Protein AF-A0A838VD26-F1 (afdb_monomer_lite)

Secondary structure (DSSP, 8-state):
--------S--TTPPPPPTT--HHHHHHHHHHTTT--HHHHHHHHTTSS---GGGGGGGGTS--HHHHHHHHHHHT--HHHHHTTSS--SSSS-GGGT--SS----HHHHHHHHHHHH--

Foldseek 3Di:
DDDPPLPPLAQQVQDQDDVQAALLRSLCVSQVSVVHDSQVSLCSLVVHPGGPPVVSLCRQADDDLSSLVSCCRRHVHDSVSSVSNHPPDPDDPDPVVVRDPDDDDDPVVVVVVVVVVVVD

pLDDT: mean 79.22, std 14.62, range [35.06, 95.69]

Sequence (120 aa):
MTLPMALPRSLPLAPRPFPDESIRSWIGRVAARYDLAPAELVTRLRDGPGVHVSRLFPLDWQEDAELDHLLAQAARLDEARIRALRLVVTDRPKPALWHRTLLAWCPACACEDVFVRRHA

Radius of gyration: 14.91 Å; chains: 1; bounding box: 38×39×33 Å

Structure (mmCIF, N/CA/C/O backbone):
data_AF-A0A838VD26-F1
#
_entry.id   AF-A0A838VD26-F1
#
loop_
_atom_site.group_PDB
_atom_site.id
_atom_site.type_symbol
_atom_site.label_atom_id
_atom_site.label_alt_id
_atom_site.label_comp_id
_atom_site.label_asym_id
_atom_site.label_entity_id
_atom_site.label_seq_id
_atom_site.pdbx_PDB_ins_code
_atom_site.Cartn_x
_atom_site.Cartn_y
_atom_site.Cartn_z
_atom_site.occupancy
_atom_site.B_iso_or_equiv
_atom_site.auth_seq_id
_atom_site.auth_comp_id
_atom_site.auth_asym_id
_atom_site.auth_atom_id
_atom_site.pdbx_PDB_model_num
ATOM 1 N N . MET A 1 1 ? -17.091 23.250 2.816 1.00 35.06 1 MET A N 1
ATOM 2 C CA . MET A 1 1 ? -16.179 22.998 3.952 1.00 35.06 1 MET A CA 1
ATOM 3 C C . MET A 1 1 ? -16.370 21.554 4.374 1.00 35.06 1 MET A C 1
ATOM 5 O O . MET A 1 1 ? -17.342 21.248 5.047 1.00 35.06 1 MET A O 1
ATOM 9 N N . THR A 1 2 ? -15.520 20.658 3.886 1.00 45.38 2 THR A N 1
ATOM 10 C CA . THR A 1 2 ? -15.548 19.237 4.249 1.00 45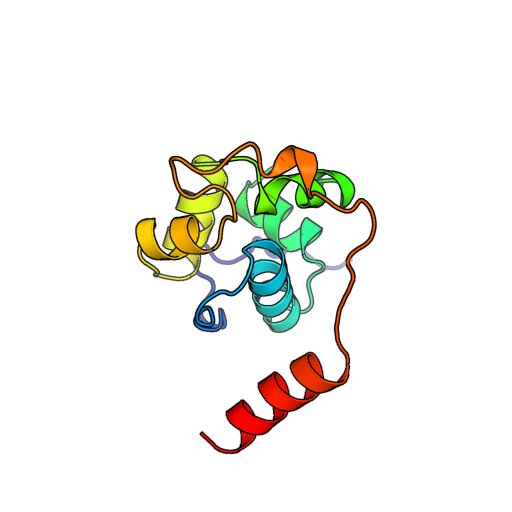.38 2 THR A CA 1
ATOM 11 C C . THR A 1 2 ? -14.669 19.081 5.485 1.00 45.38 2 THR A C 1
ATOM 13 O O . THR A 1 2 ? -13.507 19.481 5.455 1.00 45.38 2 THR A O 1
ATOM 16 N N . LEU A 1 3 ? -15.228 18.597 6.594 1.00 44.56 3 LEU A N 1
ATOM 17 C CA . LEU A 1 3 ? -14.467 18.315 7.816 1.00 44.56 3 LEU A CA 1
ATOM 18 C C . LEU A 1 3 ? -13.306 17.358 7.487 1.00 44.56 3 LEU A C 1
ATOM 20 O O . LEU A 1 3 ? -13.547 16.370 6.786 1.00 44.56 3 LEU A O 1
ATOM 24 N N . PRO A 1 4 ? -12.075 17.587 7.985 1.00 53.16 4 PRO A N 1
ATOM 25 C CA . PRO A 1 4 ? -11.032 16.580 7.904 1.00 53.16 4 PRO A CA 1
ATOM 26 C C . PRO A 1 4 ? -11.436 15.437 8.838 1.00 53.16 4 PRO A C 1
ATOM 28 O O . PRO A 1 4 ? -11.175 15.467 10.038 1.00 53.16 4 PRO A O 1
ATOM 31 N N . MET A 1 5 ? -12.131 14.433 8.303 1.00 54.94 5 MET A N 1
ATOM 32 C CA . MET A 1 5 ? -12.231 13.147 8.979 1.00 54.94 5 MET A CA 1
ATOM 33 C C . MET A 1 5 ? -10.810 12.600 9.063 1.00 54.94 5 MET A C 1
ATOM 35 O O . MET A 1 5 ? -10.253 12.140 8.060 1.00 54.94 5 MET A O 1
ATOM 39 N N . ALA A 1 6 ? -10.223 12.681 10.259 1.00 56.22 6 ALA A N 1
ATOM 40 C CA . ALA A 1 6 ? -9.099 11.839 10.628 1.00 56.22 6 ALA A CA 1
ATOM 41 C C . ALA A 1 6 ? -9.444 10.417 10.176 1.00 56.22 6 ALA A C 1
ATOM 43 O O . ALA A 1 6 ? -10.559 9.942 10.431 1.00 56.22 6 ALA A O 1
ATOM 44 N N . LEU A 1 7 ? -8.542 9.772 9.432 1.00 59.31 7 LEU A N 1
ATOM 45 C CA . LEU A 1 7 ? -8.757 8.372 9.094 1.00 59.31 7 LEU A CA 1
ATOM 46 C C . LEU A 1 7 ? -8.975 7.623 10.416 1.00 59.31 7 LEU A C 1
ATOM 48 O O . LEU A 1 7 ? -8.218 7.848 11.366 1.00 59.31 7 LEU A O 1
ATOM 52 N N . PRO A 1 8 ? -10.007 6.771 10.529 1.00 59.25 8 PRO A N 1
ATOM 53 C CA . PRO A 1 8 ? -10.087 5.881 11.670 1.00 59.25 8 PRO A CA 1
ATOM 54 C C . PRO A 1 8 ? -8.748 5.146 11.801 1.00 59.25 8 PRO A C 1
ATOM 56 O O . PRO A 1 8 ? -8.171 4.722 10.801 1.00 59.25 8 PRO A O 1
ATOM 59 N N . ARG A 1 9 ? -8.270 4.958 13.039 1.00 73.56 9 ARG A N 1
ATOM 60 C CA . ARG A 1 9 ? -7.039 4.196 13.355 1.00 73.56 9 ARG A CA 1
ATOM 61 C C . ARG A 1 9 ? -7.027 2.766 12.787 1.00 73.56 9 ARG A C 1
ATOM 63 O O . ARG A 1 9 ? -6.034 2.060 12.892 1.00 73.56 9 ARG A O 1
ATOM 70 N N . SER A 1 10 ? -8.147 2.330 12.221 1.00 87.62 10 SER A N 1
ATOM 71 C CA . SER A 1 10 ? -8.334 1.074 11.516 1.00 87.62 10 SER A CA 1
ATOM 72 C C . SER A 1 10 ? -8.818 1.324 10.090 1.00 87.62 10 SER A C 1
ATOM 74 O O . SER A 1 10 ? -9.725 2.129 9.880 1.00 87.62 10 SER A O 1
ATOM 76 N N . LEU A 1 11 ? -8.313 0.534 9.148 1.00 91.81 11 LEU A N 1
ATOM 77 C CA . LEU A 1 11 ? -8.725 0.466 7.753 1.00 91.81 11 LEU A CA 1
ATOM 78 C C . LEU A 1 11 ? -9.528 -0.833 7.506 1.00 91.81 11 LEU A C 1
ATOM 80 O O . LEU A 1 11 ? -9.012 -1.759 6.880 1.00 91.81 11 LEU A O 1
ATOM 84 N N . PRO A 1 12 ? -10.800 -0.930 7.942 1.00 91.56 12 PRO A N 1
ATOM 85 C CA . PRO A 1 12 ? -11.595 -2.162 7.838 1.00 91.56 12 PRO A CA 1
ATOM 86 C C . PRO A 1 12 ? -11.872 -2.623 6.398 1.00 91.56 12 PRO A C 1
ATOM 88 O O . PRO A 1 12 ? -12.086 -3.807 6.163 1.00 91.56 12 PRO A O 1
ATOM 91 N N . LEU A 1 13 ? -11.862 -1.705 5.430 1.00 93.12 13 LEU A N 1
ATOM 92 C CA . LEU A 1 13 ? -12.038 -1.995 4.005 1.00 93.12 13 LEU A CA 1
ATOM 93 C C . LEU A 1 13 ? -10.718 -2.317 3.285 1.00 93.12 13 LEU A C 1
ATOM 95 O O . LEU A 1 13 ? -10.725 -2.484 2.064 1.00 93.12 13 LEU A O 1
ATOM 99 N N . ALA A 1 14 ? -9.582 -2.370 3.995 1.00 94.62 14 ALA A N 1
ATOM 100 C CA . ALA A 1 14 ? -8.296 -2.684 3.380 1.00 94.62 14 ALA A CA 1
ATOM 101 C C . ALA A 1 14 ? -8.331 -4.100 2.769 1.00 94.62 14 ALA A C 1
ATOM 103 O O . ALA A 1 14 ? -8.566 -5.077 3.485 1.00 94.62 14 ALA A O 1
ATOM 104 N N . PRO A 1 15 ? -8.107 -4.252 1.450 1.00 93.50 15 PRO A N 1
ATOM 105 C CA . PRO A 1 15 ? -8.060 -5.569 0.836 1.00 93.50 15 PRO A CA 1
ATOM 106 C C . PRO A 1 15 ? -6.816 -6.331 1.298 1.00 93.50 15 PRO A C 1
ATOM 108 O O . PRO A 1 15 ? -5.758 -5.744 1.532 1.00 93.50 15 PRO A O 1
ATOM 111 N N . ARG A 1 16 ? -6.902 -7.665 1.334 1.00 92.81 16 ARG A N 1
ATOM 112 C CA . ARG A 1 16 ? -5.706 -8.503 1.500 1.00 92.81 16 ARG A CA 1
ATOM 113 C C . ARG A 1 16 ? -4.721 -8.247 0.344 1.00 92.81 16 ARG A C 1
ATOM 115 O O . ARG A 1 16 ? -5.187 -8.209 -0.808 1.00 92.81 16 ARG A O 1
ATOM 122 N N . PRO A 1 17 ? -3.410 -8.107 0.627 1.00 93.44 17 PRO A N 1
ATOM 123 C CA . PRO A 1 17 ? -2.386 -8.071 -0.410 1.00 93.44 17 PRO A CA 1
ATOM 124 C C . PRO A 1 17 ? -2.423 -9.323 -1.288 1.00 93.44 17 PRO A C 1
ATOM 126 O O . PRO A 1 17 ? -2.751 -10.409 -0.798 1.00 93.44 17 PRO A O 1
ATOM 129 N N . PHE A 1 18 ? -2.113 -9.172 -2.574 1.00 87.88 18 PHE A N 1
ATOM 130 C CA . PHE A 1 18 ? -1.889 -10.318 -3.453 1.00 87.88 18 PHE A CA 1
ATOM 131 C C . PHE A 1 18 ? -0.489 -10.913 -3.221 1.00 87.88 18 PHE A C 1
ATOM 133 O O . PHE A 1 18 ? 0.394 -10.215 -2.714 1.00 87.88 18 PHE A O 1
ATOM 140 N N . PRO A 1 19 ? -0.272 -12.196 -3.568 1.00 83.06 19 PRO A N 1
ATOM 141 C CA . PRO A 1 19 ? 1.080 -12.723 -3.739 1.00 83.06 19 PRO A CA 1
ATOM 142 C C . PRO A 1 19 ? 1.864 -11.845 -4.723 1.00 83.06 19 PRO A C 1
ATOM 144 O O . PRO A 1 19 ? 1.299 -11.407 -5.721 1.00 83.06 19 PRO A O 1
ATOM 147 N N . ASP A 1 20 ? 3.128 -11.560 -4.407 1.00 82.50 20 ASP A N 1
ATOM 148 C CA . ASP A 1 20 ? 4.057 -10.782 -5.246 1.00 82.50 20 ASP A CA 1
ATOM 149 C C . ASP A 1 20 ? 3.604 -9.347 -5.594 1.00 82.50 20 ASP A C 1
ATOM 151 O O . ASP A 1 20 ? 4.157 -8.697 -6.483 1.00 82.50 20 ASP A O 1
ATOM 155 N N . GLU A 1 21 ? 2.612 -8.814 -4.874 1.00 86.94 21 GLU A N 1
ATOM 156 C CA . GLU A 1 21 ? 2.160 -7.437 -5.046 1.00 86.94 21 GLU A CA 1
ATOM 157 C C . GLU A 1 21 ? 3.178 -6.442 -4.490 1.00 86.94 21 GLU A C 1
ATOM 159 O O . GLU A 1 21 ? 3.667 -6.601 -3.372 1.00 86.94 21 GLU A O 1
ATOM 164 N N . SER A 1 22 ? 3.430 -5.353 -5.221 1.00 88.25 22 SER A N 1
ATOM 165 C CA . SER A 1 22 ? 4.242 -4.264 -4.684 1.00 88.25 22 SER A CA 1
ATOM 166 C C . SER A 1 22 ? 3.490 -3.462 -3.621 1.00 88.25 22 SER A C 1
ATOM 168 O O . SER A 1 22 ? 2.269 -3.268 -3.692 1.00 88.25 22 SER A O 1
ATOM 170 N N . ILE A 1 23 ? 4.226 -2.914 -2.653 1.00 91.25 23 ILE A N 1
ATOM 171 C CA . ILE A 1 23 ? 3.639 -2.092 -1.590 1.00 91.25 23 ILE A CA 1
ATOM 172 C C . ILE A 1 23 ? 2.895 -0.876 -2.159 1.00 91.25 23 ILE A C 1
ATOM 174 O O . ILE A 1 23 ? 1.811 -0.543 -1.679 1.00 91.25 23 ILE A O 1
ATOM 178 N N . ARG A 1 24 ? 3.397 -0.249 -3.236 1.00 89.00 24 ARG A N 1
ATOM 179 C CA . ARG A 1 24 ? 2.696 0.867 -3.897 1.00 89.00 24 ARG A CA 1
ATOM 180 C C . ARG A 1 24 ? 1.384 0.439 -4.548 1.00 89.00 24 ARG A C 1
ATOM 182 O O . ARG A 1 24 ? 0.404 1.177 -4.436 1.00 89.00 24 ARG A O 1
ATOM 189 N N . SER A 1 25 ? 1.348 -0.723 -5.205 1.00 89.56 25 SER A N 1
ATOM 190 C CA . SER A 1 25 ? 0.105 -1.275 -5.765 1.00 89.56 25 SER A CA 1
ATOM 191 C C . SER A 1 25 ? -0.920 -1.510 -4.658 1.00 89.56 25 SER A C 1
ATOM 193 O O . SER A 1 25 ? -2.070 -1.067 -4.756 1.00 89.56 25 SER A O 1
ATOM 195 N N . TRP A 1 26 ? -0.488 -2.133 -3.560 1.00 94.38 26 TRP A N 1
ATOM 196 C CA . TRP A 1 26 ? -1.370 -2.433 -2.441 1.00 94.38 26 TRP A CA 1
ATOM 197 C C . TRP A 1 26 ? -1.925 -1.162 -1.782 1.00 94.38 26 TRP A C 1
ATOM 199 O O . TRP A 1 26 ? -3.145 -1.041 -1.649 1.00 94.38 26 TRP A O 1
ATOM 209 N N . ILE A 1 27 ? -1.071 -0.177 -1.467 1.00 94.44 27 ILE A N 1
ATOM 210 C CA . ILE A 1 27 ? -1.489 1.143 -0.954 1.00 94.44 27 ILE A CA 1
ATOM 211 C C . ILE A 1 27 ? -2.497 1.793 -1.908 1.00 94.44 27 ILE A C 1
ATOM 213 O O . ILE A 1 27 ? -3.494 2.351 -1.453 1.00 94.44 27 ILE A O 1
ATOM 217 N N . GLY A 1 28 ? -2.283 1.689 -3.224 1.00 93.19 28 GLY A N 1
ATOM 218 C CA . GLY A 1 28 ? -3.214 2.199 -4.229 1.00 93.19 28 GLY A CA 1
ATOM 219 C C . GLY A 1 28 ? -4.609 1.587 -4.125 1.00 93.19 28 GLY A C 1
ATOM 220 O O . GLY A 1 28 ? -5.605 2.311 -4.112 1.00 93.19 28 GLY A O 1
ATOM 221 N N . ARG A 1 29 ? -4.695 0.263 -3.971 1.00 94.75 29 ARG A N 1
ATOM 222 C CA . ARG A 1 29 ? -5.983 -0.424 -3.796 1.00 94.75 29 ARG A CA 1
ATOM 223 C C . ARG A 1 29 ? -6.633 -0.128 -2.451 1.00 94.75 29 ARG A C 1
ATOM 225 O O . ARG A 1 29 ? -7.857 -0.056 -2.397 1.00 94.75 29 ARG A O 1
ATOM 232 N N . VAL A 1 30 ? -5.854 0.031 -1.380 1.00 95.69 30 VAL A N 1
ATOM 233 C CA . VAL A 1 30 ? -6.380 0.461 -0.076 1.00 95.69 30 VAL A CA 1
ATOM 234 C C . VAL A 1 30 ? -6.968 1.864 -0.206 1.00 95.69 30 VAL A C 1
ATOM 236 O O . VAL A 1 30 ? -8.129 2.053 0.131 1.00 95.69 30 VAL A O 1
ATOM 239 N N . ALA A 1 31 ? -6.218 2.822 -0.757 1.00 94.50 31 ALA A N 1
ATOM 240 C CA . ALA A 1 31 ? -6.652 4.209 -0.913 1.00 94.50 31 ALA A CA 1
ATOM 241 C C . ALA A 1 31 ? -7.937 4.322 -1.751 1.00 94.50 31 ALA A C 1
ATOM 243 O O . ALA A 1 31 ? -8.868 5.023 -1.357 1.00 94.50 31 ALA A O 1
ATOM 244 N N . ALA A 1 32 ? -8.043 3.530 -2.823 1.00 94.50 32 ALA A N 1
ATOM 245 C CA . ALA A 1 32 ? -9.242 3.455 -3.655 1.00 94.50 32 ALA A CA 1
ATOM 246 C C . ALA A 1 32 ? -10.504 2.988 -2.900 1.00 94.50 32 ALA A C 1
ATOM 248 O O . ALA A 1 32 ? -11.607 3.326 -3.306 1.00 94.50 32 ALA A O 1
ATOM 249 N N . ARG A 1 33 ? -10.381 2.231 -1.797 1.00 94.25 33 ARG A N 1
ATOM 250 C CA . ARG A 1 33 ? -11.536 1.823 -0.965 1.00 94.25 33 ARG A CA 1
ATOM 251 C C . ARG A 1 33 ? -12.069 2.937 -0.064 1.00 94.25 33 ARG A C 1
ATOM 253 O O . ARG A 1 33 ? -13.145 2.770 0.501 1.00 94.25 33 ARG A O 1
ATOM 260 N N . TYR A 1 34 ? -11.320 4.028 0.078 1.00 92.25 34 TYR A N 1
ATOM 261 C CA . TYR A 1 34 ? -11.671 5.189 0.898 1.00 92.25 34 TYR A CA 1
ATOM 262 C C . TYR A 1 34 ? -11.799 6.474 0.072 1.00 92.25 34 TYR A C 1
ATOM 264 O O . TYR A 1 34 ? -11.817 7.554 0.654 1.00 92.25 34 TYR A O 1
ATOM 272 N N . ASP A 1 35 ? -11.843 6.368 -1.261 1.00 93.12 35 ASP A N 1
ATOM 273 C CA . ASP A 1 35 ? -11.854 7.509 -2.186 1.00 93.12 35 ASP A CA 1
ATOM 274 C C . ASP A 1 35 ? -10.685 8.488 -1.962 1.00 93.12 35 ASP A C 1
ATOM 276 O O . ASP A 1 35 ? -10.823 9.704 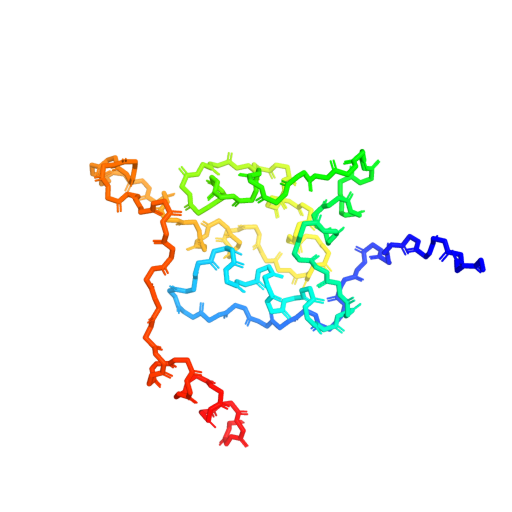-2.096 1.00 93.12 35 ASP A O 1
ATOM 280 N N . LEU A 1 36 ? -9.508 7.952 -1.614 1.00 92.12 36 LEU A N 1
ATOM 281 C CA . LEU A 1 36 ? -8.290 8.728 -1.378 1.00 92.12 36 LEU A CA 1
ATOM 282 C C . LEU A 1 36 ? -7.271 8.523 -2.495 1.00 92.12 36 LEU A C 1
ATOM 284 O O . LEU A 1 36 ? -7.116 7.429 -3.047 1.00 92.12 36 LEU A O 1
ATOM 288 N N . ALA A 1 37 ? -6.474 9.559 -2.748 1.00 91.06 37 ALA A N 1
ATOM 289 C CA . ALA A 1 37 ? -5.210 9.370 -3.443 1.00 91.06 37 ALA A CA 1
ATOM 290 C C . ALA A 1 37 ? -4.235 8.572 -2.546 1.00 91.06 37 ALA A C 1
ATOM 292 O O . ALA A 1 37 ? -4.224 8.766 -1.327 1.00 91.06 37 ALA A O 1
ATOM 293 N N . PRO A 1 38 ? -3.338 7.741 -3.111 1.00 91.88 38 PRO A N 1
ATOM 294 C CA . PRO A 1 38 ? -2.354 6.988 -2.323 1.00 91.88 38 PRO A CA 1
ATOM 295 C C . PRO A 1 38 ? -1.509 7.873 -1.393 1.00 91.88 38 PRO A C 1
ATOM 297 O O . PRO A 1 38 ? -1.204 7.495 -0.266 1.00 91.88 38 PRO A O 1
ATOM 300 N N . ALA A 1 39 ? -1.161 9.077 -1.853 1.00 90.06 39 ALA A N 1
ATOM 301 C CA . ALA A 1 39 ? -0.362 10.029 -1.086 1.00 90.06 39 ALA A CA 1
ATOM 302 C C . ALA A 1 39 ? -1.134 10.582 0.116 1.00 90.06 39 ALA A C 1
ATOM 304 O O . ALA A 1 39 ? -0.578 10.717 1.201 1.00 90.06 39 ALA A O 1
ATOM 305 N N . GLU A 1 40 ? -2.429 10.830 -0.069 1.00 90.12 40 GLU A N 1
ATOM 306 C CA . GLU A 1 40 ? -3.317 11.310 0.981 1.00 90.12 40 GLU A CA 1
ATOM 307 C C . GLU A 1 40 ? -3.542 10.246 2.061 1.00 90.12 40 GLU A C 1
ATOM 309 O O . GLU A 1 40 ? -3.502 10.571 3.246 1.00 90.12 40 GLU A O 1
ATOM 314 N N . LEU A 1 41 ? -3.691 8.972 1.677 1.00 92.06 41 LEU A N 1
ATOM 315 C CA . LEU A 1 41 ? -3.742 7.856 2.628 1.00 92.06 41 LEU A CA 1
ATOM 316 C C . LEU A 1 41 ? -2.483 7.822 3.509 1.00 92.06 41 LEU A C 1
ATOM 318 O O . LEU A 1 41 ? -2.592 7.760 4.732 1.00 92.06 41 LEU A O 1
ATOM 322 N N . VAL A 1 42 ? -1.293 7.909 2.904 1.00 91.50 42 VAL A N 1
ATOM 323 C CA . VAL A 1 42 ? -0.018 7.895 3.643 1.00 91.50 42 VAL A CA 1
ATOM 324 C C . VAL A 1 42 ? 0.124 9.122 4.548 1.00 91.50 42 VAL A C 1
ATOM 326 O O . VAL A 1 42 ? 0.547 8.981 5.691 1.00 91.50 42 VAL A O 1
ATOM 329 N N . THR A 1 43 ? -0.264 10.314 4.087 1.00 89.25 43 THR A N 1
ATOM 330 C CA . THR A 1 43 ? -0.300 11.525 4.924 1.00 89.25 43 THR A CA 1
ATOM 331 C C . THR A 1 43 ? -1.170 11.343 6.154 1.00 89.25 43 THR A C 1
ATOM 333 O O . THR A 1 43 ? -0.729 11.635 7.262 1.00 89.25 43 THR A O 1
ATOM 336 N N . ARG A 1 44 ? -2.395 10.852 5.956 1.00 89.19 44 ARG A N 1
ATOM 337 C CA . ARG A 1 44 ? -3.356 10.667 7.041 1.00 89.19 44 ARG A CA 1
ATOM 338 C C . ARG A 1 44 ? -2.917 9.575 8.019 1.00 89.19 44 ARG A C 1
ATOM 340 O O . ARG A 1 44 ? -3.173 9.719 9.201 1.00 89.19 44 ARG A O 1
ATOM 347 N N . LEU A 1 45 ? -2.245 8.516 7.557 1.00 88.94 45 LEU A N 1
ATOM 348 C CA . LEU A 1 45 ? -1.683 7.485 8.442 1.00 88.94 45 LEU A CA 1
ATOM 349 C C . LEU A 1 45 ? -0.545 8.012 9.318 1.00 88.94 45 LEU A C 1
ATOM 351 O O . LEU A 1 45 ? -0.381 7.557 10.443 1.00 88.94 45 LEU A O 1
ATOM 355 N N . ARG A 1 46 ? 0.247 8.952 8.799 1.00 87.62 46 ARG A N 1
ATOM 356 C CA . ARG A 1 46 ? 1.400 9.527 9.502 1.00 87.62 46 ARG A CA 1
ATOM 357 C C . ARG A 1 46 ? 1.045 10.700 10.416 1.00 87.62 46 ARG A C 1
ATOM 359 O O . ARG A 1 46 ? 1.958 11.281 10.992 1.00 87.62 46 ARG A O 1
ATOM 366 N N . ASP A 1 47 ? -0.230 11.097 10.484 1.00 79.75 47 ASP A N 1
ATOM 367 C CA . ASP A 1 47 ? -0.693 12.306 11.184 1.00 79.75 47 ASP A CA 1
ATOM 368 C C . ASP A 1 47 ? 0.173 13.555 10.869 1.00 79.75 47 ASP A C 1
ATOM 370 O O . ASP A 1 47 ? 0.382 14.434 11.706 1.00 79.75 47 ASP A O 1
ATOM 374 N N . GLY A 1 48 ? 0.719 13.626 9.647 1.00 69.31 48 GLY A N 1
ATOM 375 C CA . GLY A 1 48 ? 1.767 14.574 9.256 1.00 69.31 48 GLY A CA 1
ATOM 376 C C . GLY A 1 48 ? 1.353 15.533 8.133 1.00 69.31 48 GLY A C 1
ATOM 377 O O . GLY A 1 48 ? 0.246 15.438 7.599 1.00 69.31 48 GLY A O 1
ATOM 378 N N . PRO A 1 49 ? 2.235 16.469 7.726 1.00 66.88 49 PRO A N 1
ATOM 379 C CA . PRO A 1 49 ? 1.980 17.323 6.570 1.00 66.88 49 PRO A CA 1
ATOM 380 C C . PRO A 1 49 ? 1.862 16.493 5.282 1.00 66.88 49 PRO A C 1
ATOM 382 O O . PRO A 1 49 ? 2.409 15.392 5.179 1.00 66.88 49 PRO A O 1
ATOM 385 N N . GLY A 1 50 ? 1.159 17.042 4.285 1.00 68.75 50 GLY A N 1
ATOM 386 C CA . GLY A 1 50 ? 0.950 16.416 2.975 1.00 68.75 50 GLY A CA 1
ATOM 387 C C . GLY A 1 50 ? 2.219 15.770 2.407 1.00 68.75 50 GLY A C 1
ATOM 388 O O . GLY A 1 50 ? 3.269 16.403 2.301 1.00 68.75 50 GLY A O 1
ATOM 389 N N . VAL A 1 51 ? 2.123 14.496 2.032 1.00 72.06 51 VAL A N 1
ATOM 390 C CA . VAL A 1 51 ? 3.207 13.721 1.435 1.00 72.06 51 VAL A CA 1
ATOM 391 C C . VAL A 1 51 ? 3.096 13.920 -0.065 1.00 72.06 51 VAL A C 1
ATOM 393 O O . VAL A 1 51 ? 2.083 13.597 -0.674 1.00 72.06 51 VAL A O 1
ATOM 396 N N . HIS A 1 52 ? 4.133 14.477 -0.683 1.00 73.56 52 HIS A N 1
ATOM 397 C CA . HIS A 1 52 ? 4.144 14.618 -2.134 1.00 73.56 52 HIS A CA 1
ATOM 398 C C . HIS A 1 52 ? 4.158 13.233 -2.800 1.00 73.56 52 HIS A C 1
ATOM 400 O O . HIS A 1 52 ? 4.875 12.340 -2.349 1.00 73.56 52 HIS A O 1
ATOM 406 N N . VAL A 1 53 ? 3.430 13.056 -3.907 1.00 69.88 53 VAL A N 1
ATOM 407 C CA . VAL A 1 53 ? 3.320 11.766 -4.621 1.00 69.88 53 VAL A CA 1
ATOM 408 C C . VAL A 1 53 ? 4.681 11.174 -5.011 1.00 69.88 53 VAL A C 1
ATOM 410 O O . VAL A 1 53 ? 4.856 9.958 -5.004 1.00 69.88 53 VAL A O 1
ATOM 413 N N . SER A 1 54 ? 5.683 12.020 -5.272 1.00 69.44 54 SER A N 1
ATOM 414 C CA . SER A 1 54 ? 7.054 11.573 -5.561 1.00 69.44 54 SER A CA 1
ATOM 415 C C . SER A 1 54 ? 7.721 10.854 -4.385 1.00 69.44 54 SER A C 1
ATOM 417 O O . SER A 1 54 ? 8.592 10.024 -4.613 1.00 69.44 54 SER A O 1
ATOM 419 N N . ARG A 1 55 ? 7.300 11.109 -3.139 1.00 76.25 55 ARG A N 1
ATOM 420 C CA . ARG A 1 55 ? 7.787 10.383 -1.956 1.00 76.25 55 ARG A CA 1
ATOM 421 C C . ARG A 1 55 ? 7.199 8.983 -1.831 1.00 76.25 55 ARG A C 1
ATOM 423 O O . ARG A 1 55 ? 7.721 8.189 -1.061 1.00 76.25 55 ARG A O 1
ATOM 430 N N . LEU A 1 56 ? 6.155 8.658 -2.596 1.00 78.94 56 LEU A N 1
ATOM 431 C CA . LEU A 1 56 ? 5.673 7.281 -2.690 1.00 78.94 56 LEU A CA 1
ATOM 432 C C . LEU A 1 56 ? 6.544 6.430 -3.602 1.00 78.94 56 LEU A C 1
ATOM 434 O O . LEU A 1 56 ? 6.530 5.214 -3.473 1.00 78.94 56 LEU A O 1
ATOM 438 N N . PHE A 1 57 ? 7.261 7.051 -4.544 1.00 75.56 57 PHE A N 1
ATOM 439 C CA . PHE A 1 57 ? 8.052 6.336 -5.538 1.00 75.56 57 PHE A CA 1
ATOM 440 C C . PHE A 1 57 ? 9.073 5.394 -4.871 1.00 75.56 57 PHE A C 1
ATOM 442 O O . PHE A 1 57 ? 9.012 4.207 -5.178 1.00 75.56 57 PHE A O 1
ATOM 449 N N . PRO A 1 58 ? 9.881 5.829 -3.879 1.00 79.31 58 PRO A N 1
ATOM 450 C CA . PRO A 1 58 ? 10.852 4.964 -3.214 1.00 79.31 58 PRO A CA 1
ATOM 451 C C . PRO A 1 58 ? 10.274 3.809 -2.399 1.00 79.31 58 PRO A C 1
ATOM 453 O O . PRO A 1 58 ? 11.030 2.908 -2.059 1.00 79.31 58 PRO A O 1
ATOM 456 N N . LEU A 1 59 ? 8.974 3.797 -2.077 1.00 84.38 59 LEU A N 1
ATOM 457 C CA . LEU A 1 59 ? 8.411 2.816 -1.140 1.00 84.38 59 LEU A CA 1
ATOM 458 C C . LEU A 1 59 ? 8.604 1.365 -1.596 1.00 84.38 59 LEU A C 1
ATOM 460 O O . LEU A 1 59 ? 8.796 0.486 -0.761 1.00 84.38 59 LEU A O 1
ATOM 464 N N . ASP A 1 60 ? 8.621 1.106 -2.903 1.00 80.56 60 ASP A N 1
ATOM 465 C CA . ASP A 1 60 ? 8.847 -0.252 -3.398 1.00 80.56 60 ASP A CA 1
ATOM 466 C C . ASP A 1 60 ? 10.272 -0.758 -3.091 1.00 80.56 60 ASP A C 1
ATOM 468 O O . ASP A 1 60 ? 10.448 -1.960 -2.940 1.00 80.56 60 ASP A O 1
ATOM 472 N N . TRP A 1 61 ? 11.290 0.107 -2.965 1.00 77.88 61 TRP A N 1
ATOM 473 C CA . TRP A 1 61 ? 12.697 -0.306 -2.778 1.00 77.88 61 TRP A CA 1
ATOM 474 C C . TRP A 1 61 ? 13.447 0.388 -1.631 1.00 77.88 61 TRP A C 1
ATOM 476 O O . TRP A 1 61 ? 14.667 0.263 -1.523 1.00 77.88 61 TRP A O 1
ATOM 486 N N . GLN A 1 62 ? 12.764 1.141 -0.783 1.00 80.06 62 GLN A N 1
ATOM 487 C CA . GLN A 1 62 ? 13.351 1.748 0.401 1.00 80.06 62 GLN A CA 1
ATOM 488 C C . GLN A 1 62 ? 12.526 1.341 1.605 1.00 80.06 62 GLN A C 1
ATOM 490 O O . GLN A 1 62 ? 11.332 1.621 1.644 1.00 80.06 62 GLN A O 1
ATOM 495 N N . GLU A 1 63 ? 13.167 0.705 2.582 1.00 80.88 63 GLU A N 1
ATOM 496 C CA . GLU A 1 63 ? 12.526 0.367 3.848 1.00 80.88 63 GLU A CA 1
ATOM 497 C C . GLU A 1 63 ? 12.014 1.624 4.556 1.00 80.88 63 GLU A C 1
ATOM 499 O O . GLU A 1 63 ? 12.663 2.672 4.577 1.00 80.88 63 GLU A O 1
ATOM 504 N N . ASP A 1 64 ? 10.827 1.501 5.134 1.00 87.00 64 ASP A N 1
ATOM 505 C CA . ASP A 1 64 ? 10.183 2.548 5.911 1.00 87.00 64 ASP A CA 1
ATOM 506 C C . ASP A 1 64 ? 9.363 1.862 7.008 1.00 87.00 64 ASP A C 1
ATOM 508 O O . ASP A 1 64 ? 8.168 1.599 6.867 1.00 87.00 64 ASP A O 1
ATOM 512 N N . ALA A 1 65 ? 10.076 1.486 8.075 1.00 87.94 65 ALA A N 1
ATOM 513 C CA . ALA A 1 65 ? 9.552 0.672 9.169 1.00 87.94 65 ALA A CA 1
ATOM 514 C C . ALA A 1 65 ? 8.377 1.344 9.894 1.00 87.94 65 ALA A C 1
ATOM 516 O O . ALA A 1 65 ? 7.456 0.666 10.339 1.00 87.94 65 ALA A O 1
ATOM 517 N N . GLU A 1 66 ? 8.387 2.675 9.982 1.00 89.56 66 GLU A N 1
ATOM 518 C CA . GLU A 1 66 ? 7.286 3.431 10.575 1.00 89.56 66 GLU A CA 1
ATOM 519 C C . GLU A 1 66 ? 6.015 3.289 9.732 1.00 89.56 66 GLU A C 1
ATOM 521 O O . GLU A 1 66 ? 4.953 2.968 10.263 1.00 89.56 66 GLU A O 1
ATOM 526 N N . LEU A 1 67 ? 6.116 3.465 8.408 1.00 90.31 67 LEU A N 1
ATOM 527 C CA . LEU A 1 67 ? 4.967 3.269 7.528 1.00 90.31 67 LEU A CA 1
ATOM 528 C C . LEU A 1 67 ? 4.490 1.815 7.530 1.00 90.31 67 LEU A C 1
ATOM 530 O O . LEU A 1 67 ? 3.284 1.581 7.520 1.00 90.31 67 LEU A O 1
ATOM 534 N N . ASP A 1 68 ? 5.413 0.851 7.565 1.00 92.06 68 ASP A N 1
ATOM 535 C CA . ASP A 1 68 ? 5.068 -0.572 7.632 1.00 92.06 68 ASP A CA 1
ATOM 536 C C . ASP A 1 68 ? 4.256 -0.889 8.887 1.00 92.06 68 ASP A C 1
ATOM 538 O O . ASP A 1 68 ? 3.211 -1.535 8.792 1.00 92.06 68 ASP A O 1
ATOM 542 N N . HIS A 1 69 ? 4.690 -0.373 10.040 1.00 92.62 69 HIS A N 1
ATOM 543 C CA . HIS A 1 69 ? 3.980 -0.520 11.305 1.00 92.62 69 HIS A CA 1
ATOM 544 C C . HIS A 1 69 ? 2.582 0.112 11.252 1.00 92.62 69 HIS A C 1
ATOM 546 O O . HIS A 1 69 ? 1.593 -0.533 11.606 1.00 92.62 69 HIS A O 1
ATOM 552 N N . LEU A 1 70 ? 2.471 1.348 10.751 1.00 92.81 70 LEU A N 1
ATOM 553 C CA . LEU A 1 70 ? 1.190 2.052 10.625 1.00 92.81 70 LEU A CA 1
ATOM 554 C C . LEU A 1 70 ? 0.216 1.312 9.698 1.00 92.81 70 LEU A C 1
ATOM 556 O O . LEU A 1 70 ? -0.964 1.163 10.020 1.00 92.81 70 LEU A O 1
ATOM 560 N N . LEU A 1 71 ? 0.700 0.808 8.560 1.00 93.69 71 LEU A N 1
ATOM 561 C CA . LEU A 1 71 ? -0.102 0.030 7.616 1.00 93.69 71 LEU A CA 1
ATOM 562 C C . LEU A 1 71 ? -0.549 -1.307 8.215 1.00 93.69 71 LEU A C 1
ATOM 564 O O . LEU A 1 71 ? -1.721 -1.666 8.084 1.00 93.69 71 LEU A O 1
ATOM 568 N N . ALA A 1 72 ? 0.357 -2.027 8.880 1.00 94.38 72 ALA A N 1
ATOM 569 C CA . ALA A 1 72 ? 0.068 -3.297 9.538 1.00 94.38 72 ALA A CA 1
ATOM 570 C C . ALA A 1 72 ? -0.990 -3.124 10.634 1.00 94.38 72 ALA A C 1
ATOM 572 O O . ALA A 1 72 ? -2.007 -3.825 10.637 1.00 94.38 72 ALA A O 1
ATOM 573 N N . GLN A 1 73 ? -0.807 -2.129 11.506 1.00 94.25 73 GLN A N 1
ATOM 574 C CA . GLN A 1 73 ? -1.746 -1.809 12.576 1.00 94.25 73 GLN A CA 1
ATOM 575 C C . GLN A 1 73 ? -3.120 -1.429 12.015 1.00 94.25 73 GLN A C 1
ATOM 577 O O . GLN A 1 73 ? -4.139 -1.994 12.426 1.00 94.25 73 GLN A O 1
ATOM 582 N N . ALA A 1 74 ? -3.159 -0.508 11.049 1.00 93.31 74 ALA A N 1
ATOM 583 C CA . ALA A 1 74 ? -4.410 -0.008 10.507 1.00 93.31 74 ALA A CA 1
ATOM 584 C C . ALA A 1 74 ? -5.170 -1.100 9.734 1.00 93.31 74 ALA A C 1
ATOM 586 O O . ALA A 1 74 ? -6.378 -1.253 9.916 1.00 93.31 74 ALA A O 1
ATOM 587 N N . ALA A 1 75 ? -4.484 -1.905 8.919 1.00 94.50 75 ALA A N 1
ATOM 588 C CA . ALA A 1 75 ? -5.096 -2.984 8.139 1.00 94.50 75 ALA A CA 1
ATOM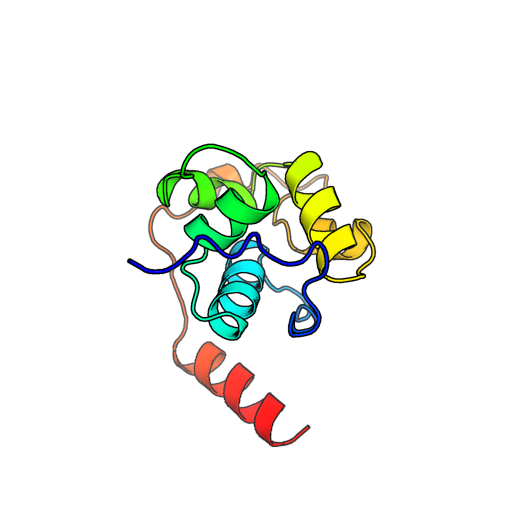 589 C C . ALA A 1 75 ? -5.287 -4.299 8.923 1.00 94.50 75 ALA A C 1
ATOM 591 O O . ALA A 1 75 ? -5.847 -5.248 8.374 1.00 94.50 75 ALA A O 1
ATOM 592 N N . ARG A 1 76 ? -4.843 -4.370 10.188 1.00 93.88 76 ARG A N 1
ATOM 593 C CA . ARG A 1 76 ? -4.813 -5.596 11.012 1.00 93.88 76 ARG A CA 1
ATOM 594 C C . ARG A 1 76 ? -4.091 -6.756 10.312 1.00 93.88 76 ARG A C 1
ATOM 596 O O . ARG A 1 76 ? -4.591 -7.881 10.265 1.00 93.88 76 ARG A O 1
ATOM 603 N N . LEU A 1 77 ? -2.926 -6.460 9.745 1.00 94.00 77 LEU A N 1
ATOM 604 C CA . LEU A 1 77 ? -2.035 -7.419 9.094 1.00 94.00 77 LEU A CA 1
ATOM 605 C C . LEU A 1 77 ? -0.747 -7.580 9.909 1.00 94.00 77 LEU A C 1
ATOM 607 O O . LEU A 1 77 ? -0.406 -6.725 10.718 1.00 94.00 77 LEU A O 1
ATOM 611 N N . ASP A 1 78 ? -0.030 -8.676 9.675 1.00 93.06 78 ASP A N 1
ATOM 612 C CA . ASP A 1 78 ? 1.321 -8.869 10.208 1.00 93.06 78 ASP A CA 1
ATOM 613 C C . ASP A 1 78 ? 2.305 -7.900 9.520 1.00 93.06 78 ASP A C 1
ATOM 615 O O . ASP A 1 78 ? 2.259 -7.729 8.298 1.00 93.06 78 ASP A O 1
ATOM 619 N N . GLU A 1 79 ? 3.219 -7.286 10.273 1.00 91.44 79 GLU A N 1
ATOM 620 C CA . GLU A 1 79 ? 4.278 -6.433 9.716 1.00 91.44 79 GLU A CA 1
ATOM 621 C C . GLU A 1 79 ? 5.161 -7.178 8.708 1.00 91.44 79 GLU A C 1
ATOM 623 O O . GLU A 1 79 ? 5.549 -6.607 7.689 1.00 91.44 79 GLU A O 1
ATOM 628 N N . ALA A 1 80 ? 5.427 -8.470 8.924 1.00 89.56 80 ALA A N 1
ATOM 629 C CA . ALA A 1 80 ? 6.163 -9.305 7.980 1.00 89.56 80 ALA A CA 1
ATOM 630 C C . ALA A 1 80 ? 5.424 -9.426 6.640 1.00 89.56 80 ALA A C 1
ATOM 632 O O . ALA A 1 80 ? 6.052 -9.463 5.581 1.00 89.56 80 ALA A O 1
ATOM 633 N N . ARG A 1 81 ? 4.083 -9.426 6.668 1.00 91.38 81 ARG A N 1
ATOM 634 C CA . ARG A 1 81 ? 3.260 -9.434 5.454 1.00 91.38 81 ARG A CA 1
ATOM 635 C C . ARG A 1 81 ? 3.373 -8.117 4.695 1.00 91.38 81 ARG A C 1
ATOM 637 O O . ARG A 1 81 ? 3.398 -8.164 3.472 1.00 91.38 81 ARG A O 1
ATOM 644 N N . ILE A 1 82 ? 3.443 -6.981 5.391 1.00 91.94 82 ILE A N 1
ATOM 645 C CA . ILE A 1 82 ? 3.653 -5.670 4.758 1.00 91.94 82 ILE A CA 1
ATOM 646 C C . ILE A 1 82 ? 5.069 -5.571 4.187 1.00 91.94 82 ILE A C 1
ATOM 648 O O . ILE A 1 82 ? 5.242 -5.192 3.031 1.00 91.94 82 ILE A O 1
ATOM 652 N N . ARG A 1 83 ? 6.078 -5.994 4.956 1.00 87.56 83 ARG A N 1
ATOM 653 C CA . ARG A 1 83 ? 7.482 -5.977 4.532 1.00 87.56 83 ARG A CA 1
ATOM 654 C C . ARG A 1 83 ? 7.723 -6.829 3.287 1.00 87.56 83 ARG A C 1
ATOM 656 O O . ARG A 1 83 ? 8.478 -6.416 2.416 1.00 87.56 83 ARG A O 1
ATOM 663 N N . ALA A 1 84 ? 7.041 -7.969 3.163 1.00 86.62 84 ALA A N 1
ATOM 664 C CA . ALA A 1 84 ? 7.121 -8.837 1.988 1.00 86.62 84 ALA A CA 1
ATOM 665 C C . ALA A 1 84 ? 6.608 -8.187 0.684 1.00 86.62 84 ALA A C 1
ATOM 667 O O . ALA A 1 84 ? 6.902 -8.699 -0.390 1.00 86.62 84 ALA A O 1
ATOM 668 N N . LEU A 1 85 ? 5.868 -7.072 0.758 1.00 88.44 85 LEU A N 1
ATOM 669 C CA . LEU A 1 85 ? 5.434 -6.299 -0.416 1.00 88.44 85 LEU A CA 1
ATOM 670 C C . LEU A 1 85 ? 6.534 -5.372 -0.956 1.00 88.44 85 LEU A C 1
ATOM 672 O O . LEU A 1 85 ? 6.382 -4.762 -2.017 1.00 88.44 85 LEU A O 1
ATOM 676 N N . ARG A 1 86 ? 7.628 -5.197 -0.210 1.00 85.44 86 ARG A N 1
ATOM 677 C CA . ARG A 1 86 ? 8.776 -4.407 -0.651 1.00 85.44 86 ARG A CA 1
ATOM 678 C C . ARG A 1 86 ? 9.650 -5.263 -1.558 1.00 85.44 86 ARG A C 1
ATOM 680 O O . ARG A 1 86 ? 9.927 -6.419 -1.271 1.00 85.44 86 ARG A O 1
ATOM 687 N N . LEU A 1 87 ? 10.147 -4.664 -2.633 1.00 75.81 87 LEU A N 1
ATOM 688 C CA . LEU A 1 87 ? 11.070 -5.299 -3.575 1.00 75.81 87 LEU A CA 1
ATOM 689 C C . LEU A 1 87 ? 12.485 -5.460 -2.991 1.00 75.81 87 LEU A C 1
ATOM 691 O O . LEU A 1 87 ? 13.313 -6.152 -3.584 1.00 75.81 87 LEU A O 1
ATOM 695 N N . VAL A 1 88 ? 12.785 -4.838 -1.842 1.00 66.88 88 VAL A N 1
ATOM 696 C CA . VAL A 1 88 ? 14.009 -5.116 -1.076 1.00 66.88 88 VAL A CA 1
ATOM 697 C C . VAL A 1 88 ? 13.727 -6.243 -0.100 1.00 66.88 88 VAL A C 1
ATOM 699 O O . VAL A 1 88 ? 13.400 -6.019 1.060 1.00 66.88 88 VAL A O 1
ATOM 702 N N . VAL A 1 89 ? 13.863 -7.472 -0.577 1.00 56.12 89 VAL A N 1
ATOM 703 C CA . VAL A 1 89 ? 14.008 -8.624 0.307 1.00 56.12 89 VAL A CA 1
ATOM 704 C C . VAL A 1 89 ? 15.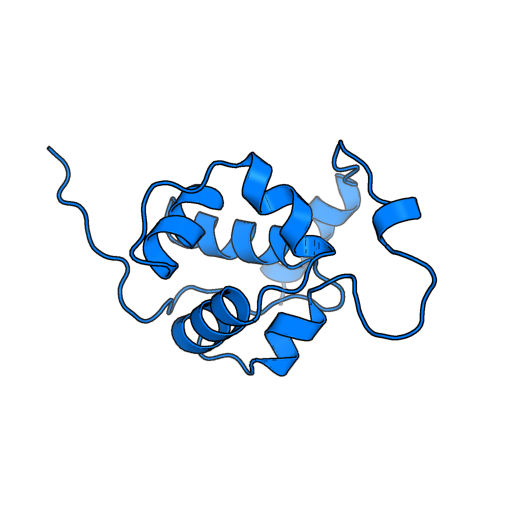444 -9.098 0.122 1.00 56.12 89 VAL A C 1
ATOM 706 O O . VAL A 1 89 ? 15.850 -9.445 -0.985 1.00 56.12 89 VAL A O 1
ATOM 709 N N . THR A 1 90 ? 16.215 -8.937 1.196 1.00 53.50 90 THR A N 1
ATOM 710 C CA . THR A 1 90 ? 17.605 -9.349 1.467 1.00 53.50 90 THR A CA 1
ATOM 711 C C . THR A 1 90 ? 18.334 -10.178 0.388 1.00 53.50 90 THR A C 1
ATOM 713 O O . THR A 1 90 ? 17.842 -11.204 -0.073 1.00 53.50 90 THR A O 1
ATOM 716 N N . ASP A 1 91 ? 19.566 -9.750 0.075 1.00 53.16 91 ASP A N 1
ATOM 717 C CA . ASP A 1 91 ? 20.634 -10.457 -0.668 1.00 53.16 91 ASP A CA 1
ATOM 718 C C . ASP A 1 91 ? 20.620 -10.498 -2.208 1.00 53.16 91 ASP A C 1
ATOM 720 O O . ASP A 1 91 ? 21.465 -11.163 -2.810 1.00 53.16 91 ASP A O 1
ATOM 724 N N . ARG A 1 92 ? 19.771 -9.724 -2.898 1.00 52.75 92 ARG A N 1
ATOM 725 C CA . ARG A 1 92 ? 19.878 -9.556 -4.368 1.00 52.75 92 ARG A CA 1
ATOM 726 C C . ARG A 1 92 ? 20.417 -8.180 -4.775 1.00 52.75 92 ARG A C 1
ATOM 728 O O . ARG A 1 92 ? 20.144 -7.189 -4.097 1.00 52.75 92 ARG A O 1
ATOM 735 N N . PRO A 1 93 ? 21.208 -8.085 -5.866 1.00 51.38 93 PRO A N 1
ATOM 736 C CA . PRO A 1 93 ? 21.940 -6.869 -6.195 1.00 51.38 93 PRO A CA 1
ATOM 737 C C . PRO A 1 93 ? 20.975 -5.712 -6.475 1.00 51.38 93 PRO A C 1
ATOM 739 O O . PRO A 1 93 ? 20.236 -5.731 -7.451 1.00 51.38 93 PRO A O 1
ATOM 742 N N . LYS A 1 94 ? 21.017 -4.713 -5.583 1.00 60.41 94 LYS A N 1
ATOM 743 C CA . LYS A 1 94 ? 20.509 -3.336 -5.700 1.00 60.41 94 LYS A CA 1
ATOM 744 C C . LYS A 1 94 ? 19.240 -3.192 -6.565 1.00 60.41 94 LYS A C 1
ATOM 746 O O . LYS A 1 94 ? 19.355 -2.856 -7.741 1.00 60.41 94 LYS A O 1
ATOM 751 N N . PRO A 1 95 ? 18.037 -3.272 -5.969 1.00 56.97 95 PRO A N 1
ATOM 752 C CA . PRO A 1 95 ? 16.769 -2.897 -6.615 1.00 56.97 95 PRO A CA 1
ATOM 753 C C . PRO A 1 95 ? 16.815 -1.518 -7.305 1.00 56.97 95 PRO A C 1
ATOM 755 O O . PRO A 1 95 ? 16.195 -1.304 -8.346 1.00 56.97 95 PRO A O 1
ATOM 758 N N . ALA A 1 96 ? 17.656 -0.610 -6.797 1.00 57.97 96 ALA A N 1
ATOM 759 C CA . ALA A 1 96 ? 17.976 0.678 -7.411 1.00 57.97 96 ALA A CA 1
ATOM 760 C C . ALA A 1 96 ? 18.617 0.598 -8.818 1.00 57.97 96 ALA A C 1
ATOM 762 O O . ALA A 1 96 ? 18.651 1.605 -9.512 1.00 57.97 96 ALA A O 1
ATOM 763 N N . LEU A 1 97 ? 19.126 -0.544 -9.287 1.00 61.72 97 LEU A N 1
ATOM 764 C CA . LEU A 1 97 ? 19.668 -0.691 -10.649 1.00 61.72 97 LEU A CA 1
ATOM 765 C C . LEU A 1 97 ? 18.596 -1.055 -11.685 1.00 61.72 97 LEU A C 1
ATOM 767 O O . LEU A 1 97 ? 18.789 -0.829 -12.878 1.00 61.72 97 LEU A O 1
ATOM 771 N N . TRP A 1 98 ? 17.459 -1.592 -11.241 1.00 62.09 98 TRP A N 1
ATOM 772 C CA . TRP A 1 98 ? 16.336 -1.962 -12.109 1.00 62.09 98 TRP A CA 1
ATOM 773 C C . TRP A 1 98 ? 15.114 -1.069 -11.915 1.00 62.09 98 TRP A C 1
ATOM 775 O O . TRP A 1 98 ? 14.127 -1.228 -12.634 1.00 62.09 98 TRP A O 1
ATOM 785 N N . HIS A 1 99 ? 15.189 -0.107 -10.989 1.00 64.25 99 HIS A N 1
ATOM 786 C CA . HIS A 1 99 ? 14.127 0.866 -10.793 1.00 64.25 99 HIS A CA 1
ATOM 787 C C . HIS A 1 99 ? 13.847 1.612 -12.106 1.00 64.25 99 HIS A C 1
ATOM 789 O O . HIS A 1 99 ? 14.749 2.036 -12.835 1.00 64.25 99 HIS A O 1
ATOM 795 N N . ARG A 1 100 ? 12.563 1.733 -12.433 1.00 64.38 100 ARG A N 1
ATOM 796 C CA . ARG A 1 100 ? 12.082 2.504 -13.575 1.00 64.38 100 ARG A CA 1
ATOM 797 C C . ARG A 1 100 ? 11.352 3.717 -13.031 1.00 64.38 100 ARG A C 1
ATOM 799 O O . ARG A 1 100 ? 10.425 3.567 -12.242 1.00 64.38 100 ARG A O 1
ATOM 806 N N . THR A 1 101 ? 11.748 4.911 -13.467 1.00 63.84 101 THR A N 1
ATOM 807 C CA . THR A 1 101 ? 11.084 6.182 -13.121 1.00 63.84 101 THR A CA 1
ATOM 808 C C . THR A 1 101 ? 9.629 6.220 -13.581 1.00 63.84 101 THR A C 1
ATOM 810 O O . THR A 1 101 ? 8.805 6.919 -12.997 1.00 63.84 101 THR A O 1
ATOM 813 N N . LEU A 1 102 ? 9.309 5.429 -14.606 1.00 65.69 102 LEU A N 1
ATOM 814 C CA . LEU A 1 102 ? 7.964 5.210 -15.113 1.00 65.69 102 LEU A CA 1
ATOM 815 C C . LEU A 1 102 ? 7.544 3.772 -14.809 1.00 65.69 102 LEU A C 1
ATOM 817 O O . LEU A 1 102 ? 8.273 2.829 -15.116 1.00 65.69 102 LEU A O 1
ATOM 821 N N . LEU A 1 103 ? 6.361 3.610 -14.216 1.00 66.31 103 LEU A N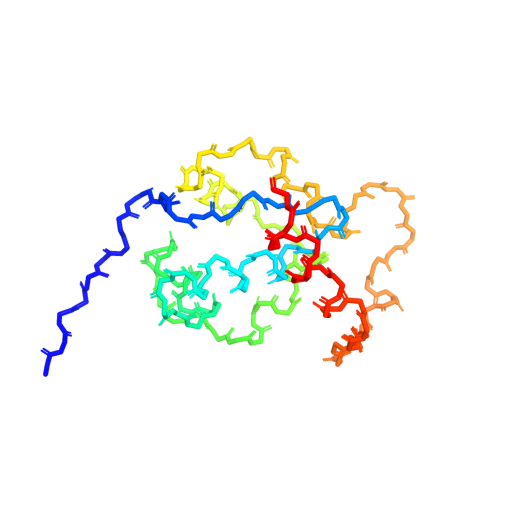 1
ATOM 822 C CA . LEU A 1 103 ? 5.757 2.296 -14.017 1.00 66.31 103 LEU A CA 1
ATOM 823 C C . LEU A 1 103 ? 5.398 1.707 -15.386 1.00 66.31 103 LEU A C 1
ATOM 825 O O . LEU A 1 103 ? 4.535 2.238 -16.084 1.00 66.31 103 LEU A O 1
ATOM 829 N N . ALA A 1 104 ? 6.043 0.604 -15.755 1.00 69.25 104 ALA A N 1
ATOM 830 C CA . ALA A 1 104 ? 5.527 -0.269 -16.797 1.00 69.25 104 ALA A CA 1
ATOM 831 C C . ALA A 1 104 ? 4.457 -1.160 -16.159 1.00 69.25 104 ALA A C 1
ATOM 833 O O . ALA A 1 104 ? 4.721 -1.818 -15.155 1.00 69.25 104 ALA A O 1
ATOM 834 N N . TRP A 1 105 ? 3.251 -1.162 -16.718 1.00 74.75 105 TRP A N 1
ATOM 835 C CA . TRP A 1 105 ? 2.169 -2.039 -16.284 1.00 74.75 105 TRP A CA 1
ATOM 836 C C . TRP A 1 105 ? 1.603 -2.774 -17.495 1.00 74.75 105 TRP A C 1
ATOM 838 O O . TRP A 1 105 ? 1.620 -2.254 -18.611 1.00 74.75 105 TRP A O 1
ATOM 848 N N . CYS A 1 106 ? 1.132 -3.999 -17.275 1.00 83.19 106 CYS A N 1
ATOM 849 C CA . CYS A 1 106 ? 0.498 -4.808 -18.304 1.00 83.19 106 CYS A CA 1
ATOM 850 C C . CYS A 1 106 ? -1.028 -4.700 -18.160 1.00 83.19 106 CYS A C 1
ATOM 852 O O . CYS A 1 106 ? -1.559 -5.146 -17.137 1.00 83.19 106 CYS A O 1
ATOM 854 N N . PRO A 1 107 ? -1.750 -4.158 -19.159 1.00 83.88 107 PRO A N 1
ATOM 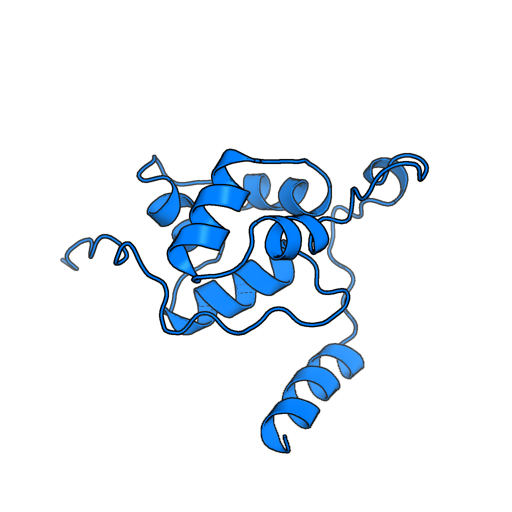855 C CA . PRO A 1 107 ? -3.205 -4.074 -19.100 1.00 83.88 107 PRO A CA 1
ATOM 856 C C . PRO A 1 107 ? -3.893 -5.429 -18.977 1.00 83.88 107 PRO A C 1
ATOM 858 O O . PRO A 1 107 ? -4.857 -5.548 -18.229 1.00 83.88 107 PRO A O 1
ATOM 861 N N . ALA A 1 108 ? -3.370 -6.459 -19.648 1.00 87.12 108 ALA A N 1
ATOM 862 C CA . ALA A 1 108 ? -3.923 -7.806 -19.562 1.00 87.12 108 ALA A CA 1
ATOM 863 C C . ALA A 1 108 ? -3.832 -8.364 -18.132 1.00 87.12 108 ALA A C 1
ATOM 865 O O . ALA A 1 108 ? -4.842 -8.821 -17.606 1.00 87.12 108 ALA A O 1
ATOM 866 N N . CYS A 1 109 ? -2.672 -8.232 -17.477 1.00 81.44 109 CYS A N 1
ATOM 867 C CA . CYS A 1 109 ? -2.485 -8.675 -16.091 1.00 81.44 109 CYS A CA 1
ATOM 868 C C . CYS A 1 109 ? -3.408 -7.919 -15.123 1.00 81.44 109 CYS A C 1
ATOM 870 O O . CYS A 1 109 ? -4.073 -8.533 -14.297 1.00 81.44 109 CYS A O 1
ATOM 872 N N . ALA A 1 110 ? -3.523 -6.594 -15.268 1.00 78.94 110 ALA A N 1
ATOM 873 C CA . ALA A 1 110 ? -4.426 -5.805 -14.430 1.00 78.94 110 ALA A CA 1
ATOM 874 C C . ALA A 1 110 ? -5.902 -6.210 -14.616 1.00 78.94 110 ALA A C 1
ATOM 876 O O . ALA A 1 110 ? -6.668 -6.235 -13.652 1.00 78.94 110 ALA A O 1
ATOM 877 N N . CYS A 1 111 ? -6.317 -6.536 -15.845 1.00 83.19 111 CYS A N 1
ATOM 878 C CA . CYS A 1 111 ? -7.660 -7.042 -16.120 1.00 83.19 111 CYS A CA 1
ATOM 879 C C . CYS A 1 111 ? -7.891 -8.439 -15.527 1.00 83.19 111 CYS A C 1
ATOM 881 O O . CYS A 1 111 ? -8.958 -8.676 -14.960 1.00 83.19 111 CYS A O 1
ATOM 883 N N . GLU A 1 112 ? -6.915 -9.340 -15.634 1.00 82.88 112 GLU A N 1
ATOM 884 C CA . GLU A 1 112 ? -6.974 -10.691 -15.070 1.00 82.88 112 GLU A CA 1
ATOM 885 C C . GLU A 1 112 ? -7.144 -10.656 -13.546 1.00 82.88 112 GLU A C 1
ATOM 887 O O . GLU A 1 112 ? -8.074 -11.270 -13.023 1.00 82.88 112 GLU A O 1
ATOM 892 N N . ASP A 1 113 ? -6.352 -9.842 -12.843 1.00 75.81 113 ASP A N 1
ATOM 893 C CA . ASP A 1 113 ? -6.443 -9.677 -11.385 1.00 75.81 113 ASP A CA 1
ATOM 894 C C . ASP A 1 113 ? -7.835 -9.211 -10.926 1.00 75.81 113 ASP A C 1
ATOM 896 O O . ASP A 1 113 ? -8.349 -9.625 -9.877 1.00 75.81 113 ASP A O 1
ATOM 900 N N . VAL A 1 114 ? -8.469 -8.333 -11.710 1.00 74.50 114 VAL A N 1
ATOM 901 C CA . VAL A 1 114 ? -9.837 -7.863 -11.455 1.00 74.50 114 VAL A CA 1
ATOM 902 C C . VAL A 1 114 ? -10.855 -8.963 -11.752 1.00 74.50 114 VAL A C 1
ATOM 904 O O . VAL A 1 114 ? -11.814 -9.121 -10.992 1.00 74.50 114 VAL A O 1
ATOM 907 N N . PHE A 1 115 ? -10.665 -9.712 -12.839 1.00 72.12 115 PHE A N 1
ATOM 908 C CA . PHE A 1 115 ? -11.570 -10.774 -13.266 1.00 72.12 115 PHE A CA 1
ATOM 909 C C . PHE A 1 115 ? -11.583 -11.940 -12.276 1.00 72.12 115 PHE A C 1
ATOM 911 O O . PHE A 1 115 ? -12.652 -12.298 -11.784 1.00 72.12 115 PHE A O 1
ATOM 918 N N . VAL A 1 116 ? -10.413 -12.468 -11.904 1.00 66.69 116 VAL A N 1
ATOM 919 C CA . VAL A 1 116 ? -10.276 -13.580 -10.946 1.00 66.69 116 VAL A CA 1
ATOM 920 C C . VAL A 1 116 ? -11.007 -13.270 -9.635 1.00 66.69 116 VAL A C 1
ATOM 922 O O . VAL A 1 116 ? -11.697 -14.127 -9.092 1.00 66.69 116 VAL A O 1
ATOM 925 N N . ARG A 1 117 ? -10.960 -12.020 -9.156 1.00 62.00 117 ARG A N 1
ATOM 926 C CA . ARG A 1 117 ? -11.658 -11.595 -7.929 1.00 62.00 117 ARG A CA 1
ATOM 927 C C . ARG A 1 117 ? -13.174 -11.465 -8.028 1.00 62.00 117 ARG A C 1
ATOM 929 O O . ARG A 1 117 ? -13.825 -11.456 -6.991 1.00 62.00 117 ARG A O 1
ATOM 936 N N . ARG A 1 118 ? -13.752 -11.308 -9.219 1.00 60.00 118 ARG A N 1
ATOM 937 C CA . ARG A 1 118 ? -15.220 -11.323 -9.370 1.00 60.00 118 ARG A CA 1
ATOM 938 C C . ARG A 1 118 ? -15.793 -12.737 -9.269 1.00 60.00 118 ARG A C 1
ATOM 940 O O . ARG A 1 118 ? -17.002 -12.879 -9.112 1.00 60.00 118 ARG A O 1
ATOM 947 N N . HIS A 1 119 ? -14.935 -13.748 -9.378 1.00 52.31 119 HIS A N 1
ATOM 948 C CA . HIS A 1 119 ? -15.311 -15.152 -9.505 1.00 52.31 119 HIS A CA 1
ATOM 949 C C . HIS A 1 119 ? -14.726 -16.051 -8.399 1.00 52.31 119 HIS A C 1
ATOM 951 O O . HIS A 1 119 ? -14.861 -17.269 -8.490 1.00 52.31 119 HIS A O 1
ATOM 957 N N . ALA A 1 120 ? -14.106 -15.461 -7.373 1.00 52.88 120 ALA A N 1
ATOM 958 C CA . ALA A 1 120 ? -13.593 -16.123 -6.172 1.00 52.88 120 ALA A CA 1
ATOM 959 C C . ALA A 1 120 ? -14.393 -15.681 -4.941 1.00 52.88 120 ALA A C 1
ATOM 961 O O . ALA A 1 120 ? -14.594 -16.527 -4.044 1.00 52.88 120 ALA A O 1
#